Protein AF-A0A1Q6A3W0-F1 (afdb_monomer)

Organism: NCBI:txid1302689

pLDDT: mean 83.64, std 10.3, range [38.5, 93.62]

Solvent-accessible surface area (backbone atoms only — not comparable to full-atom values): 6688 Å² total; per-residue (Å²): 135,78,92,76,81,74,79,74,51,71,69,55,50,52,53,50,53,52,52,52,51,54,50,49,55,49,48,61,73,52,66,78,52,60,74,42,78,80,49,97,59,28,38,34,31,60,57,87,65,30,41,38,38,38,37,62,48,78,93,50,27,27,47,66,45,53,30,33,68,89,78,65,50,57,75,91,66,84,76,73,20,76,40,71,68,55,34,52,53,51,47,59,59,49,46,57,53,50,57,49,50,53,53,57,49,53,54,49,54,63,62,73,78,111

Sequence (114 aa):
MTAGDTAISGEMLVVVNMLTYLQHLEDERNSKIDWINLSPGTYNAKAGDFTITLSAQTKGRWHISIVHRTTGYSHPWPSWQN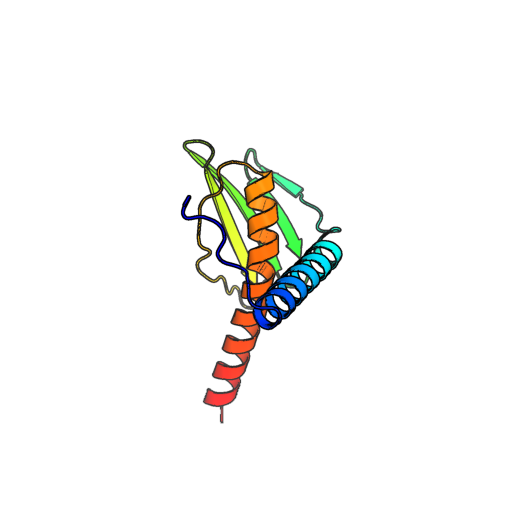DLEAAKRKAIFSLSDARRHIFEWQRREASLLK

Structure (mmCIF, N/CA/C/O backbone):
data_AF-A0A1Q6A3W0-F1
#
_entry.id   AF-A0A1Q6A3W0-F1
#
loop_
_atom_site.group_PDB
_atom_site.id
_atom_site.type_symbol
_atom_site.label_atom_id
_atom_site.label_alt_id
_atom_site.label_comp_id
_atom_site.label_asym_id
_atom_site.label_entity_id
_atom_site.label_seq_id
_atom_site.pdbx_PDB_ins_code
_atom_site.Cartn_x
_atom_site.Cartn_y
_atom_site.Cartn_z
_atom_site.occupancy
_atom_site.B_iso_or_equiv
_atom_site.auth_seq_id
_atom_site.auth_comp_id
_atom_site.auth_asym_id
_atom_site.auth_atom_id
_atom_site.pdbx_PDB_model_num
ATOM 1 N N . MET A 1 1 ? 26.270 27.136 -21.323 1.00 38.50 1 MET A N 1
ATOM 2 C CA . MET A 1 1 ? 25.728 25.773 -21.490 1.00 38.50 1 MET A CA 1
ATOM 3 C C . MET A 1 1 ? 25.068 25.402 -20.177 1.00 38.50 1 MET A C 1
ATOM 5 O O . MET A 1 1 ? 25.760 25.244 -19.181 1.00 38.50 1 MET A O 1
ATOM 9 N N . THR A 1 2 ? 23.741 25.437 -20.131 1.00 42.62 2 THR A N 1
ATOM 10 C CA . THR A 1 2 ? 22.952 25.090 -18.945 1.00 42.62 2 THR A CA 1
ATOM 11 C C . THR A 1 2 ? 23.008 23.582 -18.733 1.00 42.62 2 THR A C 1
ATOM 13 O O . THR A 1 2 ? 22.662 22.818 -19.629 1.00 42.62 2 THR A O 1
ATOM 16 N N . ALA A 1 3 ? 23.485 23.160 -17.564 1.00 51.00 3 ALA A N 1
ATOM 17 C CA . ALA A 1 3 ? 23.422 21.778 -17.111 1.00 51.00 3 ALA A CA 1
ATOM 18 C C . ALA A 1 3 ? 21.947 21.344 -17.049 1.00 51.00 3 ALA A C 1
ATOM 20 O O . ALA A 1 3 ? 21.198 21.853 -16.219 1.00 51.00 3 ALA A O 1
ATOM 21 N N . GLY A 1 4 ? 21.509 20.475 -17.961 1.00 56.06 4 GLY A N 1
ATOM 22 C CA . GLY A 1 4 ? 20.107 20.052 -18.030 1.00 56.06 4 GLY A CA 1
ATOM 23 C C . GLY A 1 4 ? 19.789 19.039 -19.128 1.00 56.06 4 GLY A C 1
ATOM 24 O O . GLY A 1 4 ? 18.955 18.170 -18.905 1.00 56.06 4 GLY A O 1
ATOM 25 N N . ASP A 1 5 ? 20.495 19.069 -20.259 1.00 52.06 5 ASP A N 1
ATOM 26 C CA . ASP A 1 5 ? 20.267 18.111 -21.350 1.00 52.06 5 ASP A CA 1
ATOM 27 C C . ASP A 1 5 ? 21.129 16.855 -21.187 1.00 52.06 5 ASP A C 1
ATOM 29 O O . ASP A 1 5 ? 22.021 16.566 -21.986 1.00 52.06 5 ASP A O 1
ATOM 33 N N . THR A 1 6 ? 20.872 16.075 -20.136 1.00 63.53 6 THR A N 1
ATOM 34 C CA . THR A 1 6 ? 21.311 14.675 -20.140 1.00 63.53 6 THR A CA 1
ATOM 35 C C . THR A 1 6 ? 20.344 13.916 -21.038 1.00 63.53 6 THR A C 1
ATOM 37 O O . THR A 1 6 ? 19.290 13.469 -20.587 1.00 63.53 6 THR A O 1
ATOM 40 N N . ALA A 1 7 ? 20.676 13.809 -22.326 1.00 70.19 7 ALA A N 1
ATOM 41 C CA . ALA A 1 7 ? 19.938 12.960 -23.251 1.00 70.19 7 ALA A CA 1
ATOM 42 C C . ALA A 1 7 ? 19.866 11.537 -22.669 1.00 70.19 7 ALA A C 1
ATOM 44 O O . ALA A 1 7 ? 20.883 10.872 -22.470 1.00 70.19 7 ALA A O 1
ATOM 45 N N . ILE A 1 8 ? 18.654 11.098 -22.333 1.00 73.69 8 ILE A N 1
ATOM 46 C CA . ILE A 1 8 ? 18.393 9.762 -21.803 1.00 73.69 8 ILE A CA 1
ATOM 47 C C . ILE A 1 8 ? 18.693 8.760 -22.925 1.00 73.69 8 ILE A C 1
ATOM 49 O O . ILE A 1 8 ? 18.161 8.894 -24.027 1.00 73.69 8 ILE A O 1
ATOM 53 N N . SER A 1 9 ? 19.548 7.766 -22.663 1.00 85.75 9 SER A N 1
ATOM 54 C CA . SER A 1 9 ? 19.816 6.686 -23.627 1.00 85.75 9 SER A CA 1
ATOM 55 C C . SER A 1 9 ? 18.505 6.011 -24.049 1.00 85.75 9 SER A C 1
ATOM 57 O O . SER A 1 9 ? 17.620 5.808 -23.216 1.00 85.75 9 SER A O 1
ATOM 59 N N . GLY A 1 10 ? 18.384 5.612 -25.320 1.00 84.50 10 GLY A N 1
ATOM 60 C CA . GLY A 1 10 ? 17.187 4.930 -25.829 1.00 84.50 10 GLY A CA 1
ATOM 61 C C . GLY A 1 10 ? 16.811 3.684 -25.015 1.00 84.50 10 GLY A C 1
ATOM 62 O O . GLY A 1 10 ? 15.633 3.427 -24.788 1.00 84.50 10 GLY A O 1
ATOM 63 N N . GLU A 1 11 ? 17.801 2.969 -24.480 1.00 87.19 11 GLU A N 1
ATOM 64 C CA . GLU A 1 11 ? 17.592 1.820 -23.589 1.00 87.19 11 GLU A CA 1
ATOM 65 C C . GLU A 1 11 ? 16.940 2.227 -22.262 1.00 87.19 11 GLU A C 1
ATOM 67 O O . GLU A 1 11 ? 16.015 1.574 -21.781 1.00 87.19 11 GLU A O 1
ATOM 72 N N . MET A 1 12 ? 17.377 3.348 -21.686 1.00 87.50 12 MET A N 1
ATOM 73 C CA . MET A 1 12 ? 16.795 3.876 -20.456 1.00 87.50 12 MET A CA 1
ATOM 74 C C . MET A 1 12 ? 15.362 4.364 -20.695 1.00 87.50 12 MET A C 1
ATOM 76 O O . MET A 1 12 ? 14.507 4.157 -19.838 1.00 87.50 12 MET A O 1
ATOM 80 N N . LEU A 1 13 ? 15.064 4.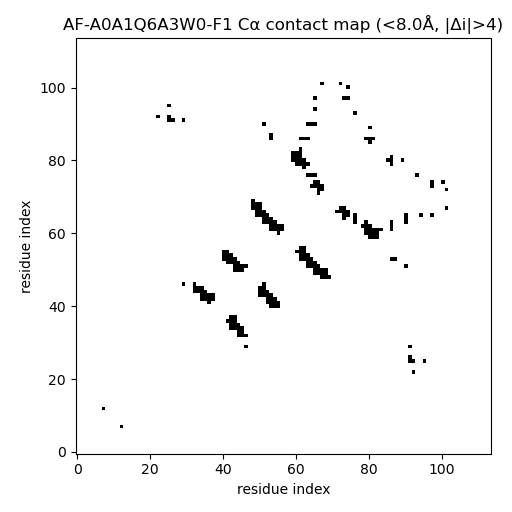924 -21.872 1.00 89.56 13 LEU A N 1
ATOM 81 C CA . LEU A 1 13 ? 13.695 5.283 -22.247 1.00 89.56 13 LEU A CA 1
ATOM 82 C C . LEU A 1 13 ? 12.781 4.048 -22.307 1.00 89.56 13 LEU A C 1
ATOM 84 O O . LEU A 1 13 ? 11.654 4.100 -21.816 1.00 89.56 13 LEU A O 1
ATOM 88 N N . VAL A 1 14 ? 13.270 2.924 -22.845 1.00 91.56 14 VAL A N 1
ATOM 89 C CA . VAL A 1 14 ? 12.523 1.654 -22.845 1.00 91.56 14 VAL A CA 1
ATOM 90 C C . VAL A 1 14 ? 12.227 1.195 -21.418 1.00 91.56 14 VAL A C 1
ATOM 92 O O . VAL A 1 14 ? 11.081 0.863 -21.115 1.00 91.56 14 VAL A O 1
ATOM 95 N N . VAL A 1 15 ? 13.224 1.224 -20.527 1.00 90.56 15 VAL A N 1
ATOM 96 C CA . VAL A 1 15 ? 13.041 0.845 -19.116 1.00 90.56 15 VAL A CA 1
ATOM 97 C C . VAL A 1 15 ? 12.014 1.748 -18.433 1.00 90.56 15 VAL A C 1
ATOM 99 O O . VAL A 1 15 ? 11.103 1.244 -17.780 1.00 90.56 15 VAL A O 1
ATOM 102 N N . VAL A 1 16 ? 12.111 3.068 -18.611 1.00 88.19 16 VAL A N 1
ATOM 103 C CA . VAL A 1 16 ? 11.150 4.024 -18.039 1.00 88.19 16 VAL A CA 1
ATOM 104 C C . VAL A 1 16 ? 9.735 3.730 -18.536 1.00 88.19 16 VAL A C 1
ATOM 106 O O . VAL A 1 16 ? 8.832 3.594 -17.715 1.00 88.19 16 VAL A O 1
ATOM 109 N N . ASN A 1 17 ? 9.548 3.534 -19.843 1.00 90.19 17 ASN A N 1
ATOM 110 C CA . ASN A 1 17 ? 8.240 3.217 -20.420 1.00 90.19 17 ASN A CA 1
ATOM 111 C C . ASN A 1 17 ? 7.657 1.914 -19.859 1.00 90.19 17 ASN A C 1
ATOM 113 O O . ASN A 1 17 ? 6.468 1.862 -19.540 1.00 90.19 17 ASN A O 1
ATOM 117 N N . MET A 1 18 ? 8.483 0.876 -19.694 1.00 89.56 18 MET A N 1
ATOM 118 C CA . MET A 1 18 ? 8.051 -0.378 -19.071 1.00 89.56 18 MET A CA 1
ATOM 119 C C . MET A 1 18 ? 7.598 -0.160 -17.624 1.00 89.56 18 MET A C 1
ATOM 121 O O . MET A 1 18 ? 6.543 -0.658 -17.238 1.00 89.56 1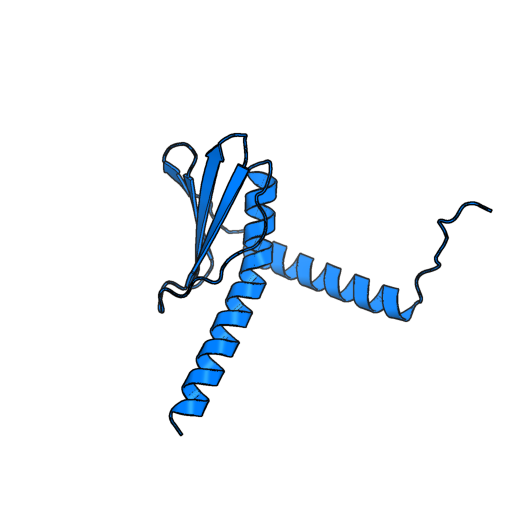8 MET A O 1
ATOM 125 N N . LEU A 1 19 ? 8.349 0.610 -16.830 1.00 86.81 19 LEU A N 1
ATOM 126 C CA . LEU A 1 19 ? 7.978 0.915 -15.445 1.00 86.81 19 LEU A CA 1
ATOM 127 C C . LEU A 1 19 ? 6.674 1.720 -15.366 1.00 86.81 19 LEU A C 1
ATOM 129 O O . LEU A 1 19 ? 5.820 1.415 -14.536 1.00 86.81 19 LEU A O 1
ATOM 133 N N . THR A 1 20 ? 6.487 2.708 -16.245 1.00 87.12 20 THR A N 1
ATOM 134 C CA . THR A 1 20 ? 5.245 3.492 -16.311 1.00 87.12 20 THR A CA 1
ATOM 135 C C . THR A 1 20 ? 4.052 2.627 -16.713 1.00 87.12 20 THR A C 1
ATOM 137 O O . THR A 1 20 ? 2.981 2.756 -16.125 1.00 87.12 20 THR A O 1
ATOM 140 N N . TYR A 1 21 ? 4.231 1.707 -17.663 1.00 88.38 21 TYR A N 1
ATOM 141 C CA . TYR A 1 21 ? 3.181 0.774 -18.065 1.00 88.38 21 TYR A CA 1
ATOM 142 C C . TYR A 1 21 ? 2.786 -0.176 -16.926 1.00 88.38 21 TYR A C 1
ATOM 144 O O . TYR A 1 21 ? 1.601 -0.355 -16.655 1.00 88.38 21 TYR A O 1
ATOM 152 N N . LEU A 1 22 ? 3.761 -0.736 -16.204 1.00 85.25 22 LEU A N 1
ATOM 153 C CA . LEU A 1 22 ? 3.487 -1.576 -15.033 1.00 85.25 22 LEU A CA 1
ATOM 154 C C . LEU A 1 22 ? 2.747 -0.800 -13.937 1.00 85.25 22 LEU A C 1
ATOM 156 O O . LEU A 1 22 ? 1.801 -1.328 -13.357 1.00 85.25 22 LEU A O 1
ATOM 160 N N . GLN A 1 23 ? 3.131 0.456 -13.688 1.00 81.19 23 GLN A N 1
ATOM 161 C CA . GLN A 1 23 ? 2.416 1.323 -12.752 1.00 81.19 23 GLN A CA 1
ATOM 162 C C . GLN A 1 23 ? 0.967 1.557 -13.193 1.00 81.19 23 GLN A C 1
ATOM 164 O O . GLN A 1 23 ? 0.060 1.470 -12.372 1.00 81.19 23 GLN A O 1
ATOM 169 N N . HIS A 1 24 ? 0.740 1.803 -14.484 1.00 83.88 24 HIS A N 1
ATOM 170 C CA . HIS A 1 24 ? -0.602 1.990 -15.023 1.00 83.88 24 HIS A CA 1
ATOM 171 C C . HIS A 1 24 ? -1.480 0.747 -14.827 1.00 83.88 24 HIS A C 1
ATOM 173 O O . HIS A 1 24 ? -2.599 0.867 -14.337 1.00 83.88 24 HIS A O 1
ATOM 179 N N . LEU A 1 25 ? -0.955 -0.449 -15.116 1.00 84.69 25 LEU A N 1
ATOM 180 C CA . LEU A 1 25 ? -1.673 -1.706 -14.876 1.00 84.69 25 LEU A CA 1
ATOM 181 C C . LEU A 1 25 ? -2.004 -1.918 -13.392 1.00 84.69 25 LEU A C 1
ATOM 183 O O . LEU A 1 25 ? -3.073 -2.431 -13.053 1.00 84.69 25 LEU A O 1
ATOM 187 N N . GLU A 1 26 ? -1.098 -1.531 -12.492 1.00 80.56 26 GLU A N 1
ATOM 188 C CA . GLU A 1 26 ? -1.363 -1.561 -11.055 1.00 80.56 26 GLU A CA 1
ATOM 189 C C . GLU A 1 26 ? -2.470 -0.588 -10.659 1.00 80.56 26 GLU A C 1
ATOM 191 O O . GLU A 1 26 ? -3.371 -0.960 -9.905 1.00 80.56 26 GLU A O 1
ATOM 196 N N . ASP A 1 27 ? -2.444 0.633 -11.180 1.00 79.62 27 ASP A N 1
ATOM 197 C CA . ASP A 1 27 ? -3.481 1.624 -10.917 1.00 79.62 27 ASP A CA 1
ATOM 198 C C . ASP A 1 27 ? -4.840 1.144 -11.444 1.00 79.62 27 ASP A C 1
ATOM 200 O O . ASP A 1 27 ? -5.833 1.236 -10.728 1.00 79.62 27 ASP A O 1
ATOM 204 N N . GLU A 1 28 ? -4.897 0.535 -12.631 1.00 82.44 28 GLU A N 1
ATOM 205 C CA . GLU A 1 28 ? -6.122 -0.065 -13.169 1.00 82.44 28 GLU A CA 1
ATOM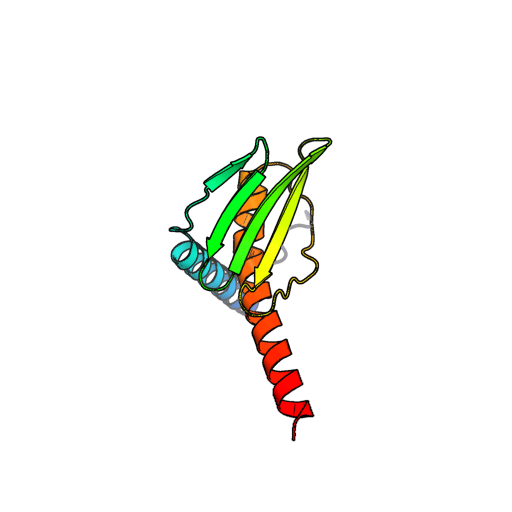 206 C C . GLU A 1 28 ? -6.638 -1.207 -12.289 1.00 82.44 28 GLU A C 1
ATOM 208 O O . GLU A 1 28 ? -7.819 -1.230 -11.926 1.00 82.44 28 GLU A O 1
ATOM 213 N N . ARG A 1 29 ? -5.759 -2.129 -11.875 1.00 81.12 29 ARG A N 1
ATOM 214 C CA . ARG A 1 29 ? -6.111 -3.251 -10.989 1.00 81.12 29 ARG A CA 1
ATOM 215 C C . ARG A 1 29 ? -6.665 -2.774 -9.650 1.00 81.12 29 ARG A C 1
ATOM 217 O O . ARG A 1 29 ? -7.568 -3.399 -9.093 1.00 81.12 29 ARG A O 1
ATOM 224 N N . ASN A 1 30 ? -6.105 -1.690 -9.128 1.00 79.06 30 ASN A N 1
ATOM 225 C CA . ASN A 1 30 ? -6.421 -1.154 -7.811 1.00 79.06 30 ASN A CA 1
ATOM 226 C C . ASN A 1 30 ? -7.420 0.030 -7.877 1.00 79.06 30 ASN A C 1
ATOM 228 O O . ASN A 1 30 ? -7.807 0.558 -6.837 1.00 79.06 30 ASN A O 1
ATOM 232 N N . SER A 1 31 ? -7.894 0.414 -9.069 1.00 74.50 31 SER A N 1
ATOM 233 C CA . SER A 1 31 ? -8.827 1.538 -9.292 1.00 74.50 31 SER A CA 1
ATOM 234 C C . SER A 1 31 ? -10.179 1.357 -8.600 1.00 74.50 31 SER A C 1
ATOM 236 O O . SER A 1 31 ? -10.846 2.330 -8.261 1.00 74.50 31 SER A O 1
ATOM 238 N N . LYS A 1 32 ? -10.566 0.101 -8.355 1.00 80.31 32 LYS A N 1
ATOM 239 C CA . LYS A 1 32 ? -11.815 -0.296 -7.691 1.00 80.31 32 LYS A CA 1
ATOM 240 C C . LYS A 1 32 ? -11.654 -0.523 -6.187 1.00 80.31 32 LYS A C 1
ATOM 242 O O . LYS A 1 32 ? -12.481 -1.195 -5.579 1.00 80.31 32 LYS A O 1
ATOM 247 N N . ILE A 1 33 ? -10.561 -0.052 -5.587 1.00 86.69 33 ILE A N 1
ATOM 248 C CA . ILE A 1 33 ? -10.399 -0.138 -4.138 1.00 86.69 33 ILE A CA 1
ATOM 249 C C . ILE A 1 33 ? -11.381 0.831 -3.475 1.00 86.69 33 ILE A C 1
ATOM 251 O O . ILE A 1 33 ? -11.216 2.051 -3.527 1.00 86.69 33 ILE A O 1
ATOM 255 N N . ASP A 1 34 ? -12.376 0.258 -2.805 1.00 88.56 34 ASP A N 1
ATOM 256 C CA . ASP A 1 34 ? -13.344 1.006 -2.016 1.00 88.56 34 ASP A CA 1
ATOM 257 C C . ASP A 1 34 ? -12.722 1.446 -0.687 1.00 88.56 34 ASP A C 1
ATOM 259 O O . ASP A 1 34 ? -12.411 0.635 0.193 1.00 88.56 34 ASP A O 1
ATOM 263 N N . TRP A 1 35 ? -12.543 2.759 -0.543 1.00 91.19 35 TRP A N 1
ATOM 264 C CA . TRP A 1 35 ? -12.065 3.378 0.688 1.00 91.19 35 TRP A CA 1
ATOM 265 C C . TRP A 1 35 ? -13.235 3.666 1.626 1.00 91.19 35 TRP A C 1
ATOM 267 O O . TRP A 1 35 ? -14.095 4.494 1.339 1.00 91.19 35 TRP A O 1
ATOM 277 N N . ILE A 1 36 ? -13.230 3.020 2.786 1.00 93.12 36 ILE A N 1
ATOM 278 C CA . ILE A 1 36 ? -14.234 3.170 3.833 1.00 93.12 36 ILE A CA 1
ATOM 279 C C . ILE A 1 36 ? -13.648 4.043 4.940 1.00 93.12 36 ILE A C 1
ATOM 281 O O . ILE A 1 36 ? -12.549 3.791 5.436 1.00 93.12 36 ILE A O 1
ATOM 285 N N . ASN A 1 37 ? -14.386 5.068 5.350 1.00 90.56 37 ASN A N 1
ATOM 286 C CA . ASN A 1 37 ? -14.027 5.878 6.507 1.00 90.56 37 ASN A CA 1
ATOM 287 C C . ASN A 1 37 ? -14.490 5.159 7.787 1.00 90.56 37 ASN A C 1
ATOM 289 O O . ASN A 1 37 ? -15.689 4.966 7.978 1.00 90.56 37 ASN A O 1
ATOM 293 N N . LEU A 1 38 ? -13.547 4.723 8.627 1.00 87.19 38 LEU A N 1
ATOM 294 C CA . LEU A 1 38 ? -13.846 4.002 9.874 1.00 87.19 38 LEU A CA 1
ATOM 295 C C . LEU A 1 38 ? -14.080 4.957 11.046 1.00 87.19 38 LEU A C 1
ATOM 297 O O . LEU A 1 38 ? -14.908 4.697 11.916 1.00 87.19 38 LEU A O 1
ATOM 301 N N . SER A 1 39 ? -13.310 6.039 11.097 1.00 85.31 39 SER A N 1
ATOM 302 C CA . SER A 1 39 ? -13.342 7.036 12.163 1.00 85.31 39 SER A CA 1
ATOM 303 C C . SER A 1 39 ? -12.709 8.33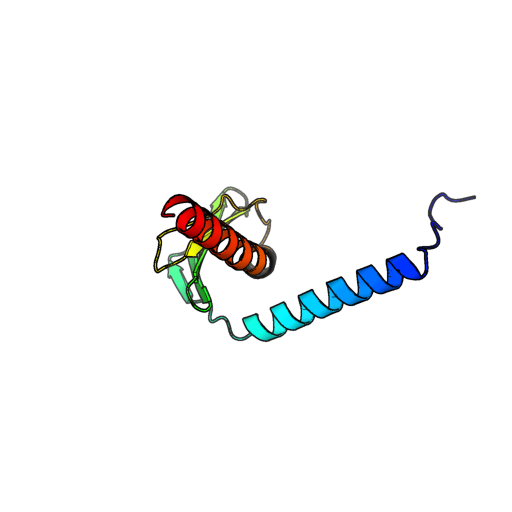5 11.658 1.00 85.31 39 SER A C 1
ATOM 305 O O . SER A 1 39 ? -11.982 8.308 10.663 1.00 85.31 39 SER A O 1
ATOM 307 N N . PRO A 1 40 ? -12.936 9.489 12.312 1.00 85.12 40 PRO A N 1
ATOM 308 C CA . PRO A 1 40 ? -12.350 10.753 11.875 1.00 85.12 40 PRO A CA 1
ATOM 309 C C . PRO A 1 40 ? -10.832 10.641 11.669 1.00 85.12 40 PRO A C 1
ATOM 311 O O . PRO A 1 40 ? -10.081 10.376 12.604 1.00 85.12 40 PRO A O 1
ATOM 314 N N . GLY A 1 41 ? -10.384 10.818 10.423 1.00 85.12 41 GLY A N 1
ATOM 315 C CA . GLY A 1 41 ? -8.970 10.717 10.058 1.00 85.12 41 GLY A CA 1
ATOM 316 C C . GLY A 1 41 ? -8.446 9.295 9.831 1.00 85.12 41 GLY A C 1
ATOM 317 O O . GLY A 1 41 ? -7.251 9.154 9.598 1.00 85.12 41 GLY A O 1
ATOM 318 N N . THR A 1 42 ? -9.287 8.258 9.843 1.00 90.81 42 THR A N 1
ATOM 319 C CA . THR A 1 42 ? -8.883 6.876 9.539 1.00 90.81 42 THR A CA 1
ATOM 320 C C . THR A 1 42 ? -9.676 6.306 8.371 1.00 90.81 42 THR A C 1
ATOM 322 O O . THR A 1 42 ? -10.892 6.132 8.443 1.00 90.81 42 THR A O 1
ATOM 325 N N . TYR A 1 43 ? -8.966 5.943 7.307 1.00 93.19 43 TYR A N 1
ATOM 326 C CA . TYR A 1 43 ? -9.529 5.299 6.126 1.00 93.19 43 TYR A CA 1
ATOM 327 C C . TYR A 1 43 ? -9.009 3.877 6.009 1.00 93.19 43 TYR A C 1
ATOM 329 O O . TYR A 1 43 ? -7.844 3.603 6.292 1.00 93.19 43 TYR A O 1
ATOM 337 N N . ASN A 1 44 ? -9.865 2.971 5.565 1.00 93.31 44 ASN A N 1
ATOM 338 C CA . ASN A 1 44 ? -9.521 1.581 5.348 1.00 93.31 44 ASN A CA 1
ATOM 339 C C . ASN A 1 44 ? -9.937 1.140 3.952 1.00 93.31 44 ASN A C 1
ATOM 341 O O . ASN A 1 44 ? -10.936 1.607 3.416 1.00 93.31 44 ASN A O 1
ATOM 345 N N . ALA A 1 45 ? -9.164 0.238 3.377 1.00 93.62 45 ALA A N 1
ATOM 346 C CA . ALA A 1 45 ? -9.428 -0.352 2.085 1.00 93.62 45 ALA A CA 1
ATOM 347 C C . ALA A 1 45 ? -9.065 -1.834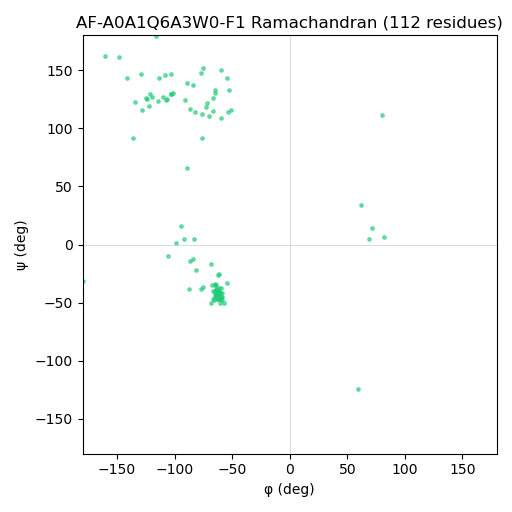 2.115 1.00 93.62 45 ALA A C 1
ATO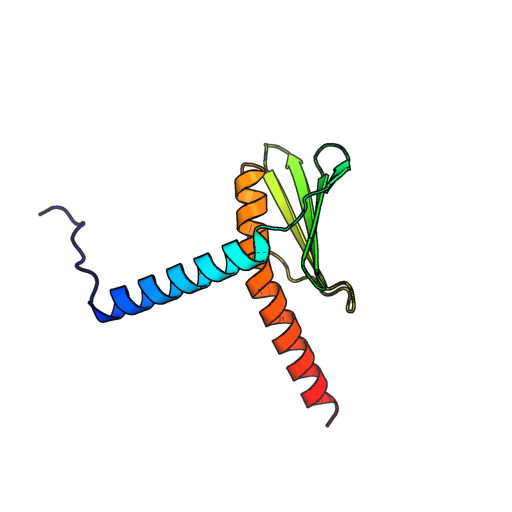M 349 O O . ALA A 1 45 ? -8.062 -2.238 2.710 1.00 93.62 45 ALA A O 1
ATOM 350 N N . LYS A 1 46 ? -9.857 -2.650 1.419 1.00 91.81 46 LYS A N 1
ATOM 351 C CA . LYS A 1 46 ? -9.530 -4.056 1.170 1.00 91.81 46 LYS A CA 1
ATOM 352 C C . LYS A 1 46 ? -8.996 -4.199 -0.247 1.00 91.81 46 LYS A C 1
ATOM 354 O O . LYS A 1 46 ? -9.635 -3.753 -1.193 1.00 91.81 46 LYS A O 1
ATOM 359 N N . ALA A 1 47 ? -7.854 -4.862 -0.390 1.00 89.62 47 ALA A N 1
ATOM 360 C CA . ALA A 1 47 ? -7.228 -5.101 -1.684 1.00 89.62 47 ALA A CA 1
ATOM 361 C C . ALA A 1 47 ? -6.727 -6.548 -1.768 1.00 89.62 47 ALA A C 1
ATOM 363 O O . ALA A 1 47 ? -5.612 -6.868 -1.351 1.00 89.62 47 ALA A O 1
ATOM 364 N N . GLY A 1 48 ? -7.573 -7.447 -2.278 1.00 87.25 48 GLY A N 1
ATOM 365 C CA . GLY A 1 48 ? -7.301 -8.888 -2.240 1.00 87.25 48 GLY A CA 1
ATOM 366 C C . GLY A 1 48 ? -7.130 -9.363 -0.797 1.00 87.25 48 GLY A C 1
ATOM 367 O O . GLY A 1 48 ? -8.005 -9.101 0.030 1.00 87.25 48 GLY A O 1
ATOM 368 N N . ASP A 1 49 ? -5.996 -10.001 -0.494 1.00 90.62 49 ASP A N 1
ATOM 369 C CA . ASP A 1 49 ? -5.636 -10.527 0.834 1.00 90.62 49 ASP A CA 1
ATOM 370 C C . ASP A 1 49 ? -5.028 -9.497 1.788 1.00 90.62 49 ASP A C 1
ATOM 372 O O . ASP A 1 49 ? -4.632 -9.836 2.903 1.00 90.62 49 ASP A O 1
ATOM 376 N N . PHE A 1 50 ? -4.977 -8.232 1.382 1.00 91.69 50 PHE A N 1
ATOM 377 C CA . PHE A 1 50 ? -4.437 -7.155 2.196 1.00 91.69 50 PHE A CA 1
ATOM 378 C C . PHE A 1 50 ? -5.536 -6.231 2.712 1.00 91.69 50 PHE A C 1
ATOM 380 O O . PHE A 1 50 ? -6.534 -5.951 2.038 1.00 91.69 50 PHE A O 1
ATOM 387 N N . THR A 1 51 ? -5.310 -5.730 3.920 1.00 93.19 51 THR A N 1
ATOM 388 C CA . THR A 1 51 ? -6.026 -4.598 4.498 1.00 93.19 51 THR A CA 1
ATOM 389 C C . THR A 1 51 ? -5.084 -3.407 4.518 1.00 93.19 51 THR A C 1
ATOM 391 O O . THR A 1 51 ? -3.996 -3.480 5.089 1.00 93.19 51 THR A O 1
ATOM 394 N N . ILE A 1 52 ? -5.514 -2.308 3.913 1.00 93.06 52 ILE A N 1
ATOM 395 C CA . ILE A 1 52 ? -4.802 -1.036 3.899 1.00 93.06 52 ILE A CA 1
ATOM 396 C C . ILE A 1 52 ? -5.494 -0.114 4.895 1.00 93.06 52 ILE A C 1
ATOM 398 O O . ILE A 1 52 ? -6.710 0.048 4.846 1.00 93.06 52 ILE A O 1
ATOM 402 N N . THR A 1 53 ? -4.728 0.500 5.788 1.00 92.38 53 THR A N 1
ATOM 403 C CA . THR A 1 53 ? -5.213 1.503 6.736 1.00 92.38 53 THR A CA 1
ATOM 404 C C . THR A 1 53 ? -4.394 2.775 6.582 1.00 92.38 53 THR A C 1
ATOM 406 O O . THR A 1 53 ? -3.168 2.750 6.681 1.00 92.38 53 THR A O 1
ATOM 409 N N . LEU A 1 54 ? -5.079 3.890 6.361 1.00 92.38 54 LEU A N 1
ATOM 410 C CA . LEU A 1 54 ? -4.518 5.231 6.381 1.00 92.38 54 LEU A CA 1
ATOM 411 C C . LEU A 1 54 ? -4.981 5.921 7.652 1.00 92.38 54 LEU A C 1
ATOM 413 O O . LEU A 1 54 ? -6.183 6.022 7.882 1.00 92.38 54 LEU A O 1
ATOM 417 N N . SER A 1 55 ? -4.050 6.425 8.451 1.00 90.81 55 SER A N 1
ATOM 418 C CA . SER A 1 55 ? -4.386 7.202 9.646 1.00 90.81 55 SER A CA 1
ATOM 419 C C . SER A 1 55 ? -3.723 8.570 9.588 1.00 90.81 55 SER A C 1
ATOM 421 O O . SER A 1 55 ? -2.496 8.660 9.458 1.00 90.81 55 SER A O 1
ATOM 423 N N . ALA A 1 56 ? -4.531 9.616 9.711 1.00 90.94 56 ALA A N 1
ATOM 424 C CA . ALA A 1 56 ? -4.080 10.981 9.871 1.00 90.94 56 ALA A CA 1
ATOM 425 C C . ALA A 1 56 ? -3.331 11.118 11.198 1.00 90.94 56 ALA A C 1
ATOM 427 O O . ALA A 1 56 ? -3.777 10.668 12.251 1.00 90.94 56 ALA A O 1
ATOM 428 N N . GLN A 1 57 ? -2.177 11.756 11.127 1.00 85.94 57 GLN A N 1
ATOM 429 C CA . GLN A 1 57 ? -1.347 12.140 12.253 1.00 85.94 57 GLN A CA 1
ATOM 430 C C . GLN A 1 57 ? -1.263 13.669 12.319 1.00 85.94 57 GLN A C 1
ATOM 432 O O . GLN A 1 57 ? -1.841 14.402 11.511 1.00 85.94 57 GLN A O 1
ATOM 437 N N . THR A 1 58 ? -0.534 14.178 13.308 1.00 81.69 58 THR A N 1
ATOM 438 C CA . THR A 1 58 ? -0.341 15.622 13.477 1.00 81.69 58 THR A CA 1
ATOM 439 C C . THR A 1 58 ? 0.323 16.266 12.249 1.00 81.69 58 THR A C 1
ATOM 441 O O . THR A 1 58 ? 1.123 15.647 11.544 1.00 81.69 58 THR A O 1
ATOM 444 N N . LYS A 1 59 ? 0.001 17.546 12.003 1.00 79.25 59 LYS A N 1
ATOM 445 C CA . LYS A 1 59 ? 0.572 18.371 10.917 1.00 79.25 59 LYS A CA 1
ATOM 446 C C . LYS A 1 59 ? 0.289 17.849 9.496 1.00 79.25 59 LYS A C 1
ATOM 448 O O . LYS A 1 59 ? 1.139 17.980 8.622 1.00 79.25 59 LYS A O 1
ATOM 453 N N . GLY A 1 60 ? -0.883 17.248 9.272 1.00 75.12 60 GLY A N 1
ATOM 454 C CA . GLY A 1 60 ? -1.307 16.787 7.942 1.00 75.12 60 GLY A CA 1
ATOM 455 C C . GLY A 1 60 ? -0.551 15.559 7.431 1.00 75.12 60 GLY A C 1
ATOM 456 O O . GLY A 1 60 ? -0.612 15.247 6.248 1.00 75.12 60 GLY A O 1
ATOM 457 N N . ARG A 1 61 ? 0.174 14.856 8.306 1.00 86.56 61 ARG A N 1
ATOM 458 C CA . ARG A 1 61 ? 0.933 13.663 7.932 1.00 86.56 61 ARG A CA 1
ATOM 459 C C . ARG A 1 61 ? 0.035 12.441 7.936 1.00 86.56 61 ARG A C 1
ATOM 461 O O . ARG A 1 61 ? -0.715 12.235 8.880 1.00 86.56 61 ARG A O 1
ATOM 468 N N . TRP A 1 62 ? 0.172 11.591 6.933 1.00 90.56 62 TRP A N 1
ATOM 469 C CA . TRP A 1 62 ? -0.571 10.340 6.837 1.00 90.56 62 TRP A CA 1
ATOM 470 C C . TRP A 1 62 ? 0.351 9.147 7.034 1.00 90.56 62 TRP A C 1
ATOM 472 O O . TRP A 1 62 ? 1.375 9.029 6.358 1.00 90.56 62 TRP A O 1
ATOM 482 N N . HIS A 1 63 ? -0.019 8.277 7.972 1.00 89.25 63 HIS A N 1
ATOM 483 C CA . HIS A 1 63 ? 0.612 6.977 8.167 1.00 89.25 63 HIS A CA 1
ATOM 484 C C . HIS A 1 63 ? -0.089 5.931 7.301 1.00 89.25 63 HIS A C 1
ATOM 486 O O . HIS A 1 63 ? -1.320 5.913 7.231 1.00 89.25 63 HIS A O 1
ATOM 492 N N . ILE A 1 64 ? 0.699 5.047 6.694 1.00 90.94 64 ILE A N 1
ATOM 493 C CA . ILE A 1 64 ? 0.226 3.964 5.836 1.00 90.94 64 ILE A CA 1
ATOM 494 C C . ILE A 1 64 ? 0.551 2.642 6.526 1.00 90.94 64 ILE A C 1
ATOM 496 O O . ILE A 1 64 ? 1.705 2.361 6.837 1.00 90.94 64 ILE A O 1
ATOM 500 N N . SER A 1 65 ? -0.469 1.820 6.745 1.00 90.50 65 SER A N 1
ATOM 501 C CA . SER A 1 65 ? -0.328 0.451 7.229 1.00 90.50 65 SER A CA 1
ATOM 502 C C . SER A 1 65 ? -0.944 -0.504 6.217 1.00 90.50 65 SER A C 1
ATOM 504 O O . SER A 1 65 ? -2.075 -0.300 5.782 1.00 90.50 65 SER A O 1
ATOM 506 N N . ILE A 1 66 ? -0.201 -1.536 5.827 1.00 92.25 66 ILE A N 1
ATOM 507 C CA . ILE A 1 66 ? -0.657 -2.576 4.903 1.00 92.25 66 ILE A CA 1
ATOM 508 C C . ILE A 1 66 ? -0.382 -3.914 5.570 1.00 92.25 66 ILE A C 1
ATOM 510 O O . ILE A 1 66 ? 0.773 -4.261 5.814 1.00 92.25 66 ILE A O 1
ATOM 514 N N . VAL A 1 67 ? -1.451 -4.649 5.861 1.00 91.81 67 VAL A N 1
ATOM 515 C CA . VAL A 1 67 ? -1.404 -5.907 6.607 1.00 91.81 67 VAL A CA 1
ATOM 516 C C . VAL A 1 67 ? -1.958 -7.025 5.739 1.00 91.81 67 VAL A C 1
ATOM 518 O O . VAL A 1 67 ? -3.081 -6.932 5.240 1.00 91.81 67 VAL A O 1
ATOM 521 N N . HIS A 1 68 ? -1.192 -8.098 5.578 1.00 92.31 68 HIS A N 1
ATOM 522 C CA . HIS A 1 68 ? -1.672 -9.333 4.974 1.00 92.31 68 HIS A CA 1
ATOM 523 C C . HIS A 1 68 ? -2.613 -10.043 5.953 1.00 92.31 68 HIS A C 1
ATOM 525 O O . HIS A 1 68 ? -2.202 -10.424 7.047 1.00 92.31 68 HIS A O 1
ATOM 531 N N . ARG A 1 69 ? -3.882 -10.227 5.583 1.00 90.69 69 ARG A N 1
ATOM 532 C CA . ARG A 1 69 ? -4.933 -10.695 6.504 1.00 90.69 69 ARG A CA 1
ATOM 533 C C . ARG A 1 69 ? -4.694 -12.107 7.023 1.00 90.69 69 ARG A C 1
ATOM 535 O O . ARG A 1 69 ? -5.028 -12.387 8.166 1.00 90.69 69 ARG A O 1
ATOM 542 N N . THR A 1 70 ? -4.125 -12.979 6.196 1.00 87.69 70 THR A N 1
ATOM 543 C CA . THR A 1 70 ? -3.958 -14.397 6.538 1.00 87.69 70 THR A CA 1
ATOM 544 C C . THR A 1 70 ? -2.793 -14.622 7.497 1.00 87.69 70 THR A C 1
ATOM 546 O O . THR A 1 70 ? -2.891 -15.452 8.390 1.00 87.69 70 THR A O 1
ATOM 549 N N . THR A 1 71 ? -1.690 -13.887 7.328 1.00 86.62 71 THR A N 1
ATOM 550 C CA . THR A 1 71 ? -0.470 -14.085 8.135 1.00 86.62 71 THR A CA 1
ATOM 551 C C . THR A 1 71 ? -0.247 -12.990 9.175 1.00 86.62 71 THR A C 1
ATOM 553 O O . THR A 1 71 ? 0.661 -13.100 9.989 1.00 86.62 71 THR A O 1
ATOM 556 N N . GLY A 1 72 ? -1.017 -11.899 9.128 1.00 86.06 72 GLY A N 1
ATOM 557 C CA . GLY A 1 72 ? -0.777 -10.701 9.934 1.00 86.06 72 GLY A CA 1
ATOM 558 C C . GLY A 1 72 ? 0.480 -9.919 9.532 1.00 86.06 72 GLY A C 1
ATOM 559 O O . GLY A 1 72 ? 0.824 -8.942 10.192 1.00 86.06 72 GLY A O 1
ATOM 560 N N . TYR A 1 73 ? 1.176 -10.324 8.464 1.00 81.81 73 TYR A N 1
ATOM 561 C CA . TYR A 1 73 ? 2.429 -9.699 8.050 1.00 81.81 73 TYR A CA 1
ATOM 562 C C . TYR A 1 73 ? 2.217 -8.244 7.622 1.00 81.81 73 TYR A C 1
ATOM 564 O O . TYR A 1 73 ? 1.377 -7.955 6.769 1.00 81.81 73 TYR A O 1
ATOM 572 N N . SER A 1 74 ? 3.036 -7.348 8.167 1.00 82.06 74 SER A N 1
ATOM 573 C CA . SER A 1 74 ? 3.143 -5.953 7.746 1.00 82.06 74 SER A CA 1
ATOM 574 C C . SER A 1 74 ? 4.615 -5.589 7.638 1.00 82.06 74 SER A C 1
ATOM 576 O O . SER A 1 74 ? 5.355 -5.687 8.616 1.00 82.06 74 SER A O 1
ATOM 578 N N . HIS A 1 75 ? 5.042 -5.140 6.462 1.00 77.44 75 HIS A N 1
ATOM 579 C CA . HIS A 1 75 ? 6.361 -4.534 6.303 1.00 77.44 75 HIS A CA 1
ATOM 580 C C . HIS A 1 75 ? 6.347 -3.103 6.880 1.00 77.44 75 HIS A C 1
ATOM 582 O O . HIS A 1 75 ? 5.287 -2.473 6.900 1.00 77.44 75 HIS A O 1
ATOM 588 N N . PRO A 1 76 ? 7.473 -2.551 7.362 1.00 76.56 76 PRO A N 1
ATOM 589 C CA . PRO A 1 76 ? 7.575 -1.117 7.615 1.00 76.56 76 PRO A CA 1
ATOM 590 C C . PRO A 1 76 ? 7.502 -0.339 6.292 1.00 76.56 76 PRO A C 1
ATOM 592 O O . PRO A 1 76 ? 8.385 -0.445 5.444 1.00 76.56 76 PRO A O 1
ATOM 595 N N . TRP A 1 77 ? 6.446 0.454 6.111 1.00 77.06 77 TRP A N 1
ATOM 596 C CA . TRP A 1 77 ? 6.218 1.218 4.882 1.00 77.06 77 TRP A CA 1
ATOM 597 C C . TRP A 1 77 ? 6.854 2.610 4.979 1.00 77.06 77 TRP A C 1
ATOM 599 O O . TRP A 1 77 ? 6.554 3.354 5.917 1.00 77.06 77 TRP A O 1
ATOM 609 N N . PRO A 1 78 ? 7.730 3.006 4.041 1.00 67.69 78 PRO A N 1
ATOM 610 C CA . PRO A 1 78 ? 8.374 4.306 4.112 1.00 67.69 78 PRO A CA 1
ATOM 611 C C . PRO A 1 78 ? 7.453 5.458 3.671 1.00 67.69 78 PRO A C 1
ATOM 613 O O . PRO A 1 78 ? 6.664 5.349 2.730 1.00 67.69 78 PRO A O 1
ATOM 616 N N . SER A 1 79 ? 7.697 6.601 4.317 1.00 67.12 79 SER A N 1
ATOM 617 C CA . SER A 1 79 ? 7.289 7.972 3.976 1.00 67.12 79 SER A CA 1
ATOM 618 C C . SER A 1 79 ? 5.861 8.406 4.320 1.00 67.12 79 SER A C 1
ATOM 620 O O . SER A 1 79 ? 4.883 8.057 3.660 1.00 67.12 79 SER A O 1
ATOM 622 N N . TRP A 1 80 ? 5.799 9.328 5.285 1.00 79.56 80 TRP A N 1
ATOM 623 C CA . TRP A 1 80 ? 4.664 10.207 5.558 1.00 79.56 80 TRP A CA 1
ATOM 624 C C . TRP A 1 80 ? 4.225 10.955 4.299 1.00 79.56 80 TRP A C 1
ATOM 626 O O . TRP A 1 80 ? 5.064 11.532 3.608 1.00 79.56 80 TRP A O 1
ATOM 636 N N . GLN A 1 81 ? 2.921 10.978 4.032 1.00 86.56 81 GLN A N 1
ATOM 637 C CA . GLN A 1 81 ? 2.347 11.794 2.959 1.00 86.56 81 GLN A CA 1
ATOM 638 C C . GLN A 1 81 ? 1.680 13.040 3.542 1.00 86.56 81 GLN A C 1
ATOM 640 O O . GLN A 1 81 ? 1.156 12.992 4.654 1.00 86.56 81 GLN A O 1
ATOM 645 N N . ASN A 1 82 ? 1.728 14.150 2.807 1.00 85.88 82 ASN A N 1
ATOM 646 C CA . ASN A 1 82 ? 1.236 15.455 3.270 1.00 85.88 82 ASN A CA 1
ATOM 647 C C . ASN A 1 82 ? -0.276 15.640 3.073 1.00 85.88 82 ASN A C 1
ATOM 649 O O . ASN A 1 82 ? -0.859 16.588 3.594 1.00 85.88 82 ASN A O 1
ATOM 653 N N . ASP A 1 83 ? -0.907 14.754 2.306 1.00 88.69 83 ASP A N 1
ATOM 654 C CA . ASP A 1 83 ? -2.332 14.787 2.015 1.00 88.69 83 ASP A CA 1
ATOM 655 C C . ASP A 1 83 ? -2.889 13.365 1.830 1.00 88.69 83 ASP A C 1
ATOM 657 O O . ASP A 1 83 ? -2.141 12.400 1.631 1.00 88.69 83 ASP A O 1
ATOM 661 N N . LEU A 1 84 ? -4.215 13.237 1.940 1.00 88.31 84 LEU A N 1
ATOM 662 C CA . LEU A 1 84 ? -4.913 11.951 1.877 1.00 88.31 84 LEU A CA 1
ATOM 663 C C . LEU A 1 84 ? -4.767 11.280 0.506 1.00 88.31 84 LEU A C 1
ATOM 665 O O . LEU A 1 84 ? -4.623 10.064 0.434 1.00 88.31 84 LEU A O 1
ATOM 669 N N . GLU A 1 85 ? -4.793 12.041 -0.585 1.00 88.56 85 GLU A N 1
ATOM 670 C CA . GLU A 1 85 ? -4.752 11.479 -1.939 1.00 88.56 85 GLU A CA 1
ATOM 671 C C . GLU A 1 85 ? -3.344 10.989 -2.305 1.00 88.56 85 GLU A C 1
ATOM 673 O O . GLU A 1 85 ? -3.173 9.936 -2.922 1.00 88.56 85 GLU A O 1
ATOM 678 N N . ALA A 1 86 ? -2.305 11.693 -1.860 1.00 87.44 86 ALA A N 1
ATOM 679 C CA . ALA A 1 86 ? -0.928 11.227 -1.872 1.00 87.44 86 ALA A CA 1
ATOM 680 C C . ALA A 1 86 ? -0.768 9.971 -1.005 1.00 87.44 86 ALA A C 1
ATOM 682 O O . ALA A 1 86 ? -0.121 9.020 -1.440 1.00 87.44 86 ALA A O 1
ATOM 683 N N . ALA A 1 87 ? -1.408 9.915 0.170 1.00 89.75 87 ALA A N 1
ATOM 684 C CA . ALA A 1 87 ? -1.417 8.726 1.023 1.00 89.75 87 ALA A CA 1
ATOM 685 C C . ALA A 1 87 ? -2.062 7.515 0.337 1.00 89.75 87 ALA A C 1
ATOM 687 O O . ALA A 1 87 ? -1.471 6.436 0.342 1.00 89.75 87 ALA A O 1
ATOM 688 N N . LYS A 1 88 ? -3.221 7.690 -0.310 1.00 89.75 88 LYS A N 1
ATOM 689 C CA . LYS A 1 88 ? -3.895 6.634 -1.082 1.00 89.75 88 LYS A CA 1
ATOM 690 C C . LYS A 1 88 ? -3.024 6.130 -2.229 1.00 89.75 88 LYS A C 1
ATOM 692 O O . LYS A 1 88 ? -2.804 4.926 -2.331 1.00 89.75 88 LYS A O 1
ATOM 697 N N . ARG A 1 89 ? -2.471 7.033 -3.049 1.00 86.62 89 ARG A N 1
ATOM 698 C CA . ARG A 1 89 ? -1.574 6.665 -4.161 1.00 86.62 89 ARG A CA 1
ATOM 699 C C . ARG A 1 89 ? -0.334 5.929 -3.669 1.00 86.62 89 ARG A C 1
ATOM 701 O O . ARG A 1 89 ? 0.014 4.881 -4.204 1.00 86.62 89 ARG A O 1
ATOM 708 N N . LYS A 1 90 ? 0.305 6.434 -2.610 1.00 88.06 90 LYS A N 1
ATOM 709 C CA . LYS A 1 90 ? 1.477 5.786 -2.017 1.00 88.06 90 LYS A CA 1
ATOM 710 C C . LYS A 1 90 ? 1.134 4.412 -1.444 1.00 88.06 90 LYS A C 1
ATOM 712 O O . LYS A 1 90 ? 1.923 3.490 -1.605 1.00 88.06 90 LYS A O 1
ATOM 717 N N . ALA A 1 91 ? -0.034 4.254 -0.827 1.00 89.50 91 ALA A N 1
ATOM 718 C CA . ALA A 1 91 ? -0.479 2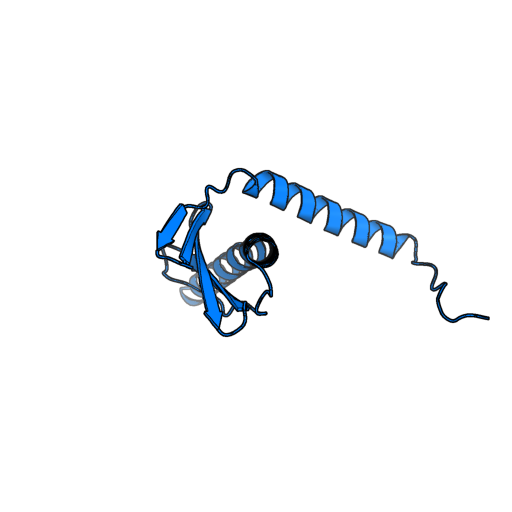.968 -0.307 1.00 89.50 91 ALA A CA 1
ATOM 719 C C . ALA A 1 91 ? -0.745 1.946 -1.419 1.00 89.50 91 ALA A C 1
ATOM 721 O O . ALA A 1 91 ? -0.355 0.791 -1.277 1.00 89.50 91 ALA A O 1
ATOM 722 N N . ILE A 1 92 ? -1.342 2.370 -2.538 1.00 87.69 92 ILE A N 1
ATOM 723 C CA . ILE A 1 92 ? -1.522 1.522 -3.727 1.00 87.69 92 ILE A CA 1
ATOM 724 C C . ILE A 1 92 ? -0.163 1.114 -4.302 1.00 87.69 92 ILE A C 1
ATOM 726 O O . ILE A 1 92 ? 0.061 -0.066 -4.553 1.00 87.69 92 ILE A O 1
ATOM 730 N N . PHE A 1 93 ? 0.772 2.057 -4.430 1.00 85.50 93 PHE A N 1
ATOM 731 C CA . PHE A 1 93 ? 2.136 1.764 -4.872 1.00 85.50 93 PHE A CA 1
ATOM 732 C C . PHE A 1 93 ? 2.823 0.731 -3.960 1.00 85.50 93 PHE A C 1
ATOM 734 O O . PHE A 1 93 ? 3.327 -0.290 -4.423 1.00 85.50 93 PHE A O 1
ATOM 741 N N . SER A 1 94 ? 2.781 0.950 -2.644 1.00 87.88 94 SER A N 1
ATOM 742 C CA . SER A 1 94 ? 3.387 0.057 -1.649 1.00 87.88 94 SER A CA 1
ATOM 743 C C . SER A 1 94 ? 2.689 -1.303 -1.526 1.00 87.88 94 SER A C 1
ATOM 745 O O . SER A 1 94 ? 3.283 -2.249 -1.014 1.00 87.88 94 SER A O 1
ATOM 747 N N . LEU A 1 95 ? 1.458 -1.453 -2.021 1.00 87.75 95 LEU A N 1
ATOM 748 C CA . LEU A 1 95 ? 0.766 -2.741 -2.051 1.00 87.75 95 LEU A CA 1
ATOM 749 C C . LEU A 1 95 ? 1.468 -3.751 -2.973 1.00 87.75 95 LEU A C 1
ATOM 751 O O . LEU A 1 95 ? 1.485 -4.947 -2.677 1.00 87.75 95 LEU A O 1
ATOM 755 N N . SER A 1 96 ? 2.065 -3.288 -4.073 1.00 84.19 96 SER A N 1
ATOM 756 C CA . SER A 1 96 ? 2.861 -4.136 -4.969 1.00 84.19 96 SER A CA 1
ATOM 757 C C . SER A 1 96 ? 4.098 -4.684 -4.259 1.00 84.19 96 SER A C 1
ATOM 759 O O . SER A 1 96 ? 4.364 -5.887 -4.319 1.00 84.19 96 SER A O 1
ATOM 761 N N . ASP A 1 97 ? 4.784 -3.835 -3.491 1.00 86.69 97 ASP A N 1
ATOM 762 C CA . ASP A 1 97 ? 5.895 -4.256 -2.636 1.00 86.69 97 ASP A CA 1
ATOM 763 C C . ASP A 1 97 ? 5.419 -5.248 -1.563 1.00 86.69 97 ASP A C 1
ATOM 765 O O . ASP A 1 97 ? 6.071 -6.264 -1.332 1.00 86.69 97 ASP A O 1
ATOM 769 N N . ALA A 1 98 ? 4.245 -5.033 -0.958 1.00 88.12 98 ALA A N 1
ATOM 770 C CA . ALA A 1 98 ? 3.660 -5.961 0.016 1.00 88.12 98 ALA A CA 1
ATOM 771 C C . ALA A 1 98 ? 3.407 -7.357 -0.550 1.00 88.12 98 ALA A C 1
ATOM 773 O O . ALA A 1 98 ? 3.772 -8.354 0.079 1.00 88.12 98 ALA A O 1
ATOM 774 N N . ARG A 1 99 ? 2.837 -7.430 -1.756 1.00 87.19 99 ARG A N 1
ATOM 775 C CA . ARG A 1 99 ? 2.621 -8.686 -2.487 1.00 87.19 99 ARG A CA 1
ATOM 776 C C . ARG A 1 99 ? 3.945 -9.398 -2.770 1.00 87.19 99 ARG A C 1
ATOM 778 O O . ARG A 1 99 ? 4.045 -10.610 -2.593 1.00 87.19 99 ARG A O 1
ATOM 785 N N . ARG A 1 100 ? 4.979 -8.651 -3.157 1.00 88.00 100 ARG A N 1
ATOM 786 C CA . ARG A 1 100 ? 6.317 -9.205 -3.381 1.00 88.00 100 ARG A CA 1
ATOM 787 C C . ARG A 1 100 ? 6.948 -9.722 -2.085 1.00 88.00 100 ARG A C 1
ATOM 789 O O . ARG A 1 100 ? 7.440 -10.847 -2.055 1.00 88.00 100 ARG A O 1
ATOM 796 N N . HIS A 1 101 ? 6.905 -8.936 -1.011 1.00 87.31 101 HIS A N 1
ATOM 797 C CA . HIS A 1 101 ? 7.504 -9.301 0.271 1.00 87.31 101 HIS A CA 1
ATOM 798 C C . HIS A 1 101 ? 6.868 -10.548 0.880 1.00 87.31 101 HIS A C 1
ATOM 800 O O . HIS A 1 101 ? 7.602 -11.416 1.355 1.00 87.31 101 HIS A O 1
ATOM 806 N N . ILE A 1 102 ? 5.535 -10.675 0.842 1.00 87.94 102 ILE A N 1
ATOM 807 C CA . ILE A 1 102 ? 4.876 -11.876 1.371 1.00 87.94 102 ILE A CA 1
ATOM 808 C C . ILE A 1 102 ? 5.258 -13.118 0.560 1.00 87.94 102 ILE A C 1
ATOM 810 O O . ILE A 1 102 ? 5.545 -14.157 1.149 1.00 87.94 102 ILE A O 1
ATOM 814 N N . PHE A 1 103 ? 5.350 -13.002 -0.768 1.00 87.75 103 PHE A N 1
ATOM 815 C CA . PHE A 1 103 ? 5.769 -14.101 -1.635 1.00 87.75 103 PHE A CA 1
ATOM 816 C C . PHE A 1 103 ? 7.209 -14.543 -1.336 1.00 87.75 103 PHE A C 1
ATOM 818 O O . PHE A 1 103 ? 7.483 -15.731 -1.165 1.00 87.75 103 PHE A O 1
ATOM 825 N N . GLU A 1 104 ? 8.140 -13.592 -1.218 1.00 87.06 104 GLU A N 1
ATOM 826 C CA . GLU A 1 104 ? 9.537 -13.878 -0.870 1.00 87.06 104 GLU A CA 1
ATOM 827 C C . GLU A 1 104 ? 9.688 -14.463 0.541 1.00 87.06 104 GLU A C 1
ATOM 829 O O . GLU A 1 104 ? 10.573 -15.288 0.778 1.00 87.06 104 GLU A O 1
ATOM 834 N N . TRP A 1 105 ? 8.849 -14.031 1.484 1.00 85.25 105 TRP A N 1
ATOM 835 C CA . TRP A 1 105 ? 8.815 -14.560 2.845 1.00 85.25 105 TRP A CA 1
ATOM 836 C C . TRP A 1 105 ? 8.297 -16.005 2.869 1.00 85.25 105 TRP A C 1
ATOM 838 O O . TRP A 1 105 ? 9.000 -16.882 3.367 1.00 85.25 105 TRP A O 1
ATOM 848 N N . GLN A 1 106 ? 7.160 -16.286 2.223 1.00 86.19 106 GLN A N 1
ATOM 849 C CA . GLN A 1 106 ? 6.599 -17.640 2.098 1.00 86.19 106 GLN A CA 1
ATOM 850 C C . GLN A 1 106 ? 7.573 -18.604 1.412 1.00 86.19 106 GLN A C 1
ATOM 852 O O . GLN A 1 106 ? 7.748 -19.743 1.844 1.00 86.19 106 GLN A O 1
ATOM 857 N N . ARG A 1 107 ? 8.254 -18.145 0.354 1.00 86.44 107 ARG A N 1
ATOM 858 C CA . ARG A 1 107 ? 9.268 -18.942 -0.346 1.00 86.44 107 ARG A CA 1
ATOM 859 C C . ARG A 1 107 ? 10.453 -19.288 0.558 1.00 86.44 107 ARG A C 1
ATOM 861 O O . ARG A 1 107 ? 10.961 -20.405 0.475 1.00 86.44 107 ARG A O 1
ATOM 868 N N . ARG A 1 108 ? 10.895 -18.350 1.404 1.00 84.38 108 ARG A N 1
ATOM 869 C CA . ARG A 1 108 ? 11.965 -18.590 2.383 1.00 84.38 108 ARG A CA 1
ATOM 870 C C . ARG A 1 108 ? 11.536 -19.589 3.452 1.00 84.38 108 ARG A C 1
ATOM 872 O O . ARG A 1 108 ? 12.270 -20.544 3.682 1.00 84.38 108 ARG A O 1
ATOM 879 N N . GLU A 1 109 ? 10.351 -19.443 4.038 1.00 81.06 109 GLU A N 1
ATOM 880 C CA . GLU A 1 109 ? 9.844 -20.416 5.019 1.00 81.06 109 GLU A CA 1
ATOM 881 C C . GLU A 1 109 ? 9.728 -21.828 4.435 1.00 81.06 109 GLU A C 1
ATOM 883 O O . GLU A 1 109 ? 10.214 -22.786 5.032 1.00 81.06 109 GLU A O 1
ATOM 888 N N . ALA A 1 110 ? 9.187 -21.961 3.221 1.00 79.12 110 ALA A N 1
ATOM 889 C CA . ALA A 1 110 ? 9.069 -23.252 2.545 1.00 79.12 110 ALA A CA 1
ATOM 890 C C . ALA A 1 110 ? 10.428 -23.919 2.252 1.00 79.12 110 ALA A C 1
ATOM 892 O O . ALA A 1 110 ? 10.503 -25.141 2.135 1.00 79.12 110 ALA A O 1
ATOM 893 N N . SER A 1 111 ? 11.501 -23.132 2.118 1.00 77.75 111 SER A N 1
ATOM 894 C CA . SER A 1 111 ? 12.861 -23.653 1.933 1.00 77.75 111 SER A CA 1
ATOM 895 C C . SER A 1 111 ? 13.542 -24.090 3.231 1.00 77.75 111 SER A C 1
ATOM 897 O O . SER A 1 111 ? 14.452 -24.904 3.167 1.00 77.75 111 SER A O 1
ATOM 899 N N . LEU A 1 112 ? 13.098 -23.581 4.385 1.00 71.69 112 LEU A N 1
ATOM 900 C CA . LEU A 1 112 ? 13.643 -23.913 5.710 1.0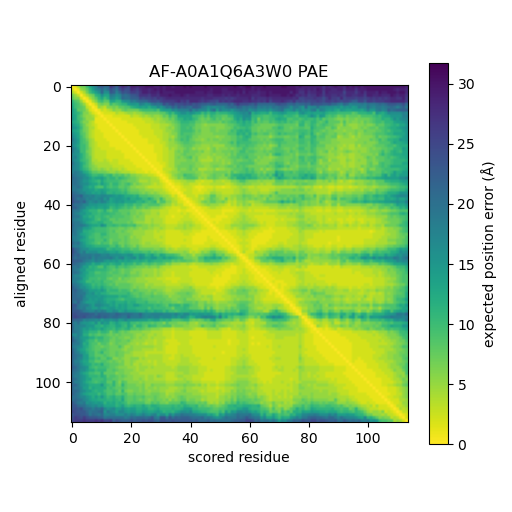0 71.69 112 LEU A CA 1
ATOM 901 C C . LEU A 1 112 ? 12.992 -25.158 6.335 1.00 71.69 112 LEU A C 1
ATOM 903 O O . LEU A 1 112 ? 13.502 -25.687 7.315 1.00 71.69 112 LEU A O 1
ATOM 907 N N . LEU A 1 113 ? 11.863 -25.610 5.782 1.00 66.81 113 LEU A N 1
ATOM 908 C CA . LEU A 1 113 ? 11.134 -26.814 6.202 1.00 66.81 113 LEU A CA 1
ATOM 909 C C . LEU A 1 113 ? 11.554 -28.086 5.434 1.00 66.81 113 LEU A C 1
ATOM 911 O O . LEU A 1 113 ? 10.924 -29.129 5.607 1.00 66.81 113 LEU A O 1
ATOM 915 N N . LYS A 1 114 ? 12.572 -28.000 4.568 1.00 52.94 114 LYS A N 1
ATOM 916 C CA . LYS A 1 114 ? 13.173 -29.128 3.837 1.00 52.94 114 LYS A CA 1
ATOM 917 C C . LYS A 1 114 ? 14.537 -29.466 4.413 1.00 52.94 114 LYS A C 1
ATOM 919 O O . LYS A 1 114 ? 14.857 -30.672 4.418 1.00 52.94 114 LYS A O 1
#

Radius of gyration: 17.75 Å; Cα contacts (8 Å, |Δi|>4): 125; chains: 1; bounding box: 40×55×39 Å

Secondary structure (DSSP, 8-state):
--TT-----HHHHHHHHHHHHHHHHHHHHHTT--EEEEETTEEEEEETTEEEEEEE-GGG-EEEEEEETTT---------BSSHHHHHHHHHHHHHHHHHHHHHHHHHHHHHT-

Foldseek 3Di:
DDPDPPPQPPVNVVVVVVVVVVLVVLCVLCVPWDWDDPDVQWIWTDRPQKIWIWGADPQQWIDIWIARNPPRDTDRQDDTDNHDVSNVSSNSVCVVVVVVVVVVVVVVVVVVVD

Mean predicted aligned error: 8.12 Å

Nearest PDB structures (foldseek):
  8a3t-assembly1_C  TM=5.762E-01  e=4.408E-01  Saccharomyces cerevisiae
  5f4h-assembly1_B  TM=5.464E-01  e=1.102E+00  Saccharolobus islandicus L.S.2.15
  8a61-assembly1_C  TM=5.767E-01  e=9.174E-01  Saccharomyces cerevisiae
  6l7q-assembly1_A  TM=5.218E-01  e=1.324E+00  Pyrococcus yayanosii CH1
  4kt5-assembly1_B  TM=6.496E-01  e=8.272E+00  Escherichia coli O157:H7